Protein AF-A0A1H3S6K3-F1 (afdb_monomer_lite)

Sequence (88 aa):
MKRYIIGLFIIAILITGCSPSGNNSNSLNGDDKYRVVTTTTMIADLAKVIGGEYVEVQGLMGPGIDPHLYKASAGDVSLMQKSDMILY

pLDDT: mean 86.33, std 15.04, range [49.84, 98.44]

InterPro domains:
  IPR006127 Periplasmic solute binding protein, ZnuA-like [PF01297] (36-88)
  IPR006128 Adhesion lipoprotein PsaA-like [PR00690] (33-51)
  IPR006128 Adhesion lipoprotein PsaA-like [PR00690] (64-77)
  IPR006128 Adhesion lipoprotein PsaA-like [PR00690] (77-88)
  IPR006129 Adhesin B [PR00691] (33-54)
  IPR006129 Adhesin B [PR00691] (58-76)
  IPR006129 Adhesin B [PR00691] (77-88)
  IPR050492 Bacterial metal-binding protein 9 [PTHR42953] (1-88)

Foldseek 3Di:
DVVVVVVVVVVVVVPVPDDPPPPPPCQPDPVQAFEEEEADPVVQVVCCVVCPSRHDYHYPDDPPDDSVPDDDDPVNVVSVVPGPYYYD

Structure (mmCIF, N/CA/C/O backbone):
data_AF-A0A1H3S6K3-F1
#
_entry.id   AF-A0A1H3S6K3-F1
#
loop_
_atom_site.group_PDB
_atom_site.id
_atom_site.type_sym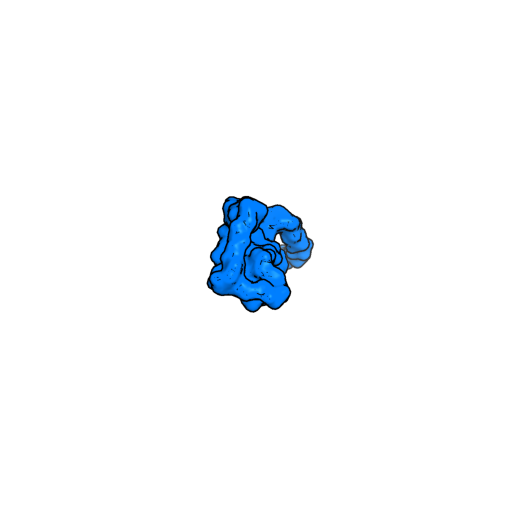bol
_atom_site.label_atom_id
_atom_site.label_alt_id
_atom_site.label_comp_id
_atom_site.labe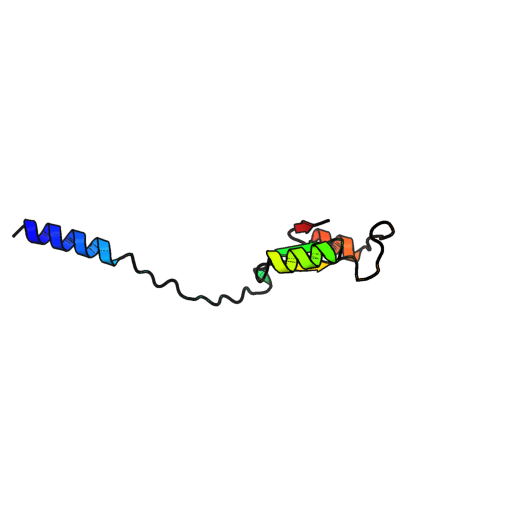l_asym_id
_atom_site.label_entity_id
_atom_site.label_seq_id
_atom_site.pdbx_PDB_ins_code
_atom_site.Cartn_x
_atom_site.Cartn_y
_atom_site.Cartn_z
_atom_site.occupancy
_atom_site.B_iso_or_equiv
_atom_site.auth_seq_id
_atom_site.auth_comp_id
_atom_site.auth_asym_id
_atom_site.auth_atom_id
_atom_site.pdbx_PDB_model_num
ATOM 1 N N . MET A 1 1 ? -41.432 -16.920 53.103 1.00 58.03 1 MET A N 1
ATOM 2 C CA . MET A 1 1 ? -41.444 -15.602 52.422 1.00 58.03 1 MET A CA 1
ATOM 3 C C . MET A 1 1 ? -40.053 -15.153 51.959 1.00 58.03 1 MET A C 1
ATOM 5 O O . MET A 1 1 ? -39.898 -14.908 50.775 1.00 58.03 1 MET A O 1
ATOM 9 N N . LYS A 1 2 ? -39.009 -15.158 52.808 1.00 64.81 2 LYS A N 1
ATOM 10 C CA . LYS A 1 2 ? -37.631 -14.771 52.406 1.00 64.81 2 LYS A CA 1
ATOM 11 C C . LYS A 1 2 ? -36.983 -15.644 51.309 1.00 64.81 2 LYS A C 1
ATOM 13 O O . LYS A 1 2 ? -36.200 -15.139 50.519 1.00 64.81 2 LYS A O 1
ATOM 18 N N . ARG A 1 3 ? -37.342 -16.933 51.215 1.00 68.38 3 ARG A N 1
ATOM 19 C CA . ARG A 1 3 ? -36.816 -17.865 50.192 1.00 68.38 3 ARG A CA 1
ATOM 20 C C . ARG A 1 3 ? -37.289 -17.548 48.766 1.00 68.38 3 ARG A C 1
ATOM 22 O O . ARG A 1 3 ? -36.530 -17.737 47.827 1.00 68.38 3 ARG A O 1
ATOM 29 N N . TYR A 1 4 ? -38.501 -17.009 48.621 1.00 79.25 4 TYR A N 1
ATOM 30 C CA . TYR A 1 4 ? -39.034 -16.583 47.322 1.00 79.25 4 TYR A CA 1
ATOM 31 C C . TYR A 1 4 ? -38.392 -15.276 46.841 1.00 79.25 4 TYR A C 1
ATOM 33 O O . TYR A 1 4 ? -38.163 -15.114 45.649 1.00 79.25 4 TYR A O 1
ATOM 41 N N . ILE A 1 5 ? -38.021 -14.386 47.770 1.00 80.62 5 ILE A N 1
ATOM 42 C CA . ILE A 1 5 ? -37.306 -13.136 47.462 1.00 80.62 5 ILE A CA 1
ATOM 43 C C . ILE A 1 5 ? -35.914 -13.431 46.885 1.00 80.62 5 ILE A C 1
ATOM 45 O O . ILE A 1 5 ? -35.515 -12.809 45.908 1.00 80.62 5 ILE A O 1
ATOM 49 N N . ILE A 1 6 ? -35.202 -14.420 47.438 1.00 82.62 6 ILE A N 1
ATOM 50 C CA . ILE A 1 6 ? -33.881 -14.835 46.936 1.00 82.62 6 ILE A CA 1
ATOM 51 C C . ILE A 1 6 ? -33.999 -15.453 45.533 1.00 82.62 6 ILE A C 1
ATOM 53 O O . ILE A 1 6 ? -33.205 -15.132 44.654 1.00 82.62 6 ILE A O 1
ATOM 57 N N . GLY A 1 7 ? -35.020 -16.286 45.297 1.00 84.12 7 GLY A N 1
ATOM 58 C CA . GLY A 1 7 ? -35.269 -16.877 43.977 1.00 84.12 7 GLY A CA 1
ATOM 59 C C . GLY A 1 7 ? -35.611 -15.841 42.899 1.00 84.12 7 GLY A C 1
ATOM 60 O O . GLY A 1 7 ? -35.098 -15.923 41.786 1.00 84.12 7 GLY A O 1
ATOM 61 N N . LEU A 1 8 ? -36.415 -14.829 43.242 1.00 82.88 8 LEU A N 1
ATOM 62 C CA . LEU A 1 8 ? -36.786 -13.745 42.327 1.00 82.88 8 LEU A CA 1
ATOM 63 C C . LEU A 1 8 ? -35.569 -12.895 41.917 1.00 82.88 8 LEU A C 1
ATOM 65 O O . LEU A 1 8 ? -35.455 -12.489 40.764 1.00 82.88 8 LEU A O 1
ATOM 69 N N . PHE A 1 9 ? -34.638 -12.670 42.847 1.00 83.25 9 PHE A N 1
ATOM 70 C CA . PHE A 1 9 ? -33.428 -11.885 42.595 1.00 83.25 9 PHE A CA 1
ATOM 71 C C . PHE A 1 9 ? -32.444 -12.604 41.657 1.00 83.25 9 PHE A C 1
ATOM 73 O O . PHE A 1 9 ? -31.835 -11.974 40.798 1.00 83.25 9 PHE A O 1
ATOM 80 N N . ILE A 1 10 ? -32.331 -13.933 41.771 1.00 84.19 10 ILE A N 1
ATOM 81 C CA . ILE A 1 10 ? -31.480 -14.756 40.892 1.00 84.19 10 ILE A CA 1
ATOM 82 C C . ILE A 1 10 ? -32.022 -14.767 39.458 1.00 84.19 10 ILE A C 1
ATOM 84 O O . ILE A 1 10 ? -31.256 -14.644 38.506 1.00 84.19 10 ILE A O 1
ATOM 88 N N . ILE A 1 11 ? -33.345 -14.854 39.299 1.00 82.81 11 ILE A N 1
ATOM 89 C CA . ILE A 1 11 ? -33.997 -14.802 37.986 1.00 82.81 11 ILE A CA 1
ATOM 90 C C . ILE A 1 11 ? -33.788 -13.446 37.310 1.00 82.81 11 ILE A C 1
ATOM 92 O O . ILE A 1 11 ? -33.492 -13.425 36.123 1.00 82.81 11 ILE A O 1
ATOM 96 N N . ALA A 1 12 ? -33.853 -12.334 38.047 1.00 81.62 12 ALA A N 1
ATOM 97 C CA . ALA A 1 12 ? -33.641 -10.997 37.487 1.00 81.62 12 ALA A CA 1
ATOM 98 C C . ALA A 1 12 ? -32.225 -10.791 36.905 1.00 81.62 12 ALA A C 1
ATOM 100 O O . ALA A 1 12 ? -32.067 -10.075 35.920 1.00 81.62 12 ALA A O 1
ATOM 101 N N . ILE A 1 13 ? -31.209 -11.452 37.473 1.00 81.31 13 ILE A N 1
ATOM 102 C CA . ILE A 1 13 ? -29.815 -11.392 36.995 1.00 81.31 13 ILE A CA 1
ATOM 103 C C . ILE A 1 13 ? -29.623 -12.203 35.703 1.00 81.31 13 ILE A C 1
ATOM 105 O O . ILE A 1 13 ? -28.781 -11.865 34.878 1.00 81.31 13 ILE A O 1
ATOM 109 N N . LEU A 1 14 ? -30.417 -13.256 35.495 1.00 78.19 14 LEU A N 1
ATOM 110 C CA . LEU A 1 14 ? -30.319 -14.113 34.309 1.00 78.19 14 LEU A CA 1
ATOM 111 C C . LEU A 1 14 ? -30.894 -13.461 33.038 1.00 78.19 14 LEU A C 1
ATOM 113 O O . LEU A 1 14 ? -30.568 -13.895 31.937 1.00 78.19 14 LEU A O 1
ATOM 117 N N . ILE A 1 15 ? -31.722 -12.418 33.166 1.00 75.94 15 ILE A N 1
ATOM 118 C CA . ILE A 1 15 ? -32.428 -11.780 32.035 1.00 75.94 15 ILE A CA 1
ATOM 119 C C . ILE A 1 15 ? -31.696 -10.555 31.463 1.00 75.94 15 ILE A C 1
ATOM 121 O O . ILE A 1 15 ? -32.023 -10.112 30.366 1.00 75.94 15 ILE A O 1
ATOM 125 N N . THR A 1 16 ? -30.686 -10.014 32.152 1.00 72.31 16 THR A N 1
ATOM 126 C CA . THR A 1 16 ? -29.927 -8.828 31.701 1.00 72.31 16 THR A CA 1
ATOM 127 C C . THR A 1 16 ? -28.805 -9.137 30.701 1.00 72.31 16 THR A C 1
ATOM 129 O O . THR A 1 16 ? -28.110 -8.225 30.266 1.00 72.31 16 THR A O 1
ATOM 132 N N . GLY A 1 17 ? -28.638 -10.399 30.288 1.00 65.38 17 GLY A N 1
ATOM 133 C CA . GLY A 1 17 ? -27.622 -10.815 29.310 1.00 65.38 17 GLY A CA 1
ATOM 134 C C . GLY A 1 17 ? -28.022 -10.667 27.838 1.00 65.38 17 GLY A C 1
ATOM 135 O O . GLY A 1 17 ? -27.190 -10.886 26.962 1.00 65.38 17 GLY A O 1
ATOM 136 N N . CYS A 1 18 ? -29.274 -10.310 27.536 1.00 66.88 18 CYS A N 1
ATOM 137 C CA . CYS A 1 18 ? -29.741 -10.174 26.157 1.00 66.88 18 CYS A CA 1
ATOM 138 C C . CYS A 1 18 ? -29.602 -8.721 25.678 1.00 66.88 18 CYS A C 1
ATOM 140 O O . CYS A 1 18 ? -30.591 -8.003 25.540 1.00 66.88 18 CYS A O 1
ATOM 142 N N . SER A 1 19 ? -28.368 -8.282 25.420 1.00 64.94 19 SER A N 1
ATOM 143 C CA . SER A 1 19 ? -28.154 -7.119 24.554 1.00 64.94 19 SER A CA 1
ATOM 144 C C . SER A 1 19 ? -28.434 -7.548 23.115 1.00 64.94 19 SER A C 1
ATOM 146 O O . SER A 1 19 ? -27.794 -8.492 22.645 1.00 64.94 19 SER A O 1
ATOM 148 N N . PRO A 1 20 ? -29.357 -6.898 22.385 1.00 58.44 20 PRO A N 1
ATOM 149 C CA . PRO 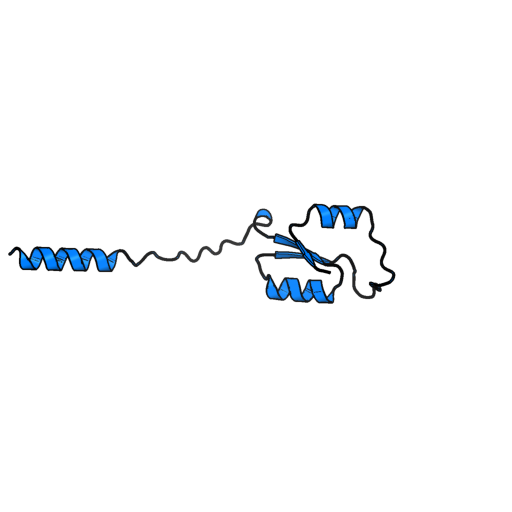A 1 20 ? -29.413 -7.081 20.950 1.00 58.44 20 PRO A CA 1
ATOM 150 C C . PRO A 1 20 ? -28.101 -6.516 20.408 1.00 58.44 20 PRO A C 1
ATOM 152 O O . PRO A 1 20 ? -27.879 -5.305 20.445 1.00 58.44 20 PRO A O 1
ATOM 155 N N . SER A 1 21 ? -27.208 -7.394 19.949 1.00 57.81 21 SER A N 1
ATOM 156 C CA . SER A 1 21 ? -26.148 -6.995 19.032 1.00 57.81 21 SER A CA 1
ATOM 157 C C . SER A 1 21 ? -26.861 -6.434 17.815 1.00 57.81 21 SER A C 1
ATOM 159 O O . SER A 1 21 ? -27.343 -7.182 16.967 1.00 57.81 21 SER A O 1
ATOM 161 N N . GLY A 1 22 ? -27.039 -5.113 17.798 1.00 51.47 22 GLY A N 1
ATOM 162 C CA . GLY A 1 22 ? -27.510 -4.414 16.624 1.00 51.47 22 GLY A CA 1
ATOM 163 C C . GLY A 1 22 ? -26.627 -4.868 15.477 1.00 51.47 22 GLY A C 1
ATOM 164 O O . GLY A 1 22 ? -25.403 -4.755 15.561 1.00 51.47 22 GLY A O 1
ATOM 165 N N . ASN A 1 23 ? -27.251 -5.416 14.436 1.00 52.78 23 ASN A N 1
ATOM 166 C CA . ASN A 1 23 ? -26.660 -5.478 13.111 1.00 52.78 23 ASN A CA 1
ATOM 167 C C . ASN A 1 23 ? -26.413 -4.029 12.679 1.00 52.78 23 ASN A C 1
ATOM 169 O O . ASN A 1 23 ? -27.171 -3.451 11.905 1.00 52.78 23 ASN A O 1
ATOM 173 N N . ASN A 1 24 ? -25.366 -3.423 13.229 1.00 49.84 24 ASN A N 1
ATOM 174 C CA . ASN A 1 24 ? -24.740 -2.262 12.659 1.00 49.84 24 ASN A CA 1
ATOM 175 C C . ASN A 1 24 ? -24.102 -2.784 11.383 1.00 49.84 24 ASN A C 1
ATOM 177 O O . ASN A 1 24 ? -22.964 -3.248 11.384 1.00 49.84 24 ASN A O 1
ATOM 181 N N . SER A 1 25 ? -24.838 -2.692 10.281 1.00 52.97 25 SER A N 1
ATOM 182 C CA . SER A 1 25 ? -24.230 -2.465 8.981 1.00 52.97 25 SER A CA 1
ATOM 183 C C . SER A 1 25 ? -23.527 -1.103 9.043 1.00 52.97 25 SER A C 1
ATOM 185 O O . SER A 1 25 ? -23.966 -0.126 8.437 1.00 52.97 25 SER A O 1
ATOM 187 N N . ASN A 1 26 ? -22.474 -1.021 9.859 1.00 53.84 26 ASN A N 1
ATOM 188 C CA . ASN A 1 26 ? -21.463 0.006 9.780 1.00 53.84 26 ASN A CA 1
ATOM 189 C C . ASN A 1 26 ? -20.758 -0.289 8.466 1.00 53.84 26 ASN A C 1
ATOM 191 O O . ASN A 1 26 ? -19.787 -1.034 8.428 1.00 53.84 26 ASN A O 1
ATOM 195 N N . SER A 1 27 ? -21.300 0.249 7.376 1.00 54.78 27 SER A N 1
ATOM 196 C CA . SER A 1 27 ? -20.489 0.506 6.200 1.00 54.78 27 SER A CA 1
ATOM 197 C C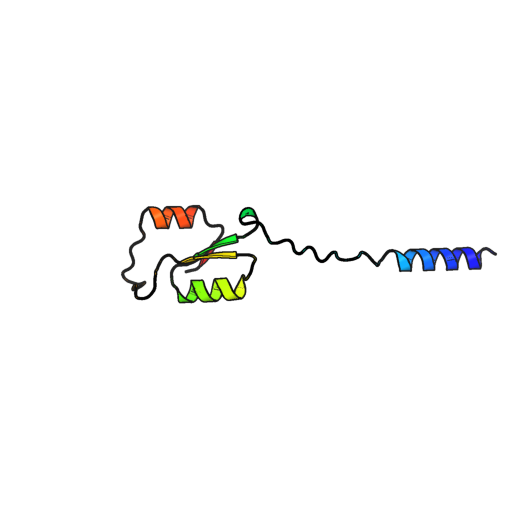 . SER A 1 27 ? -19.343 1.369 6.707 1.00 54.78 27 SER A C 1
ATOM 199 O O . SER A 1 27 ? -19.557 2.550 6.976 1.00 54.78 27 SER A O 1
ATOM 201 N N . LEU A 1 28 ? -18.184 0.752 6.944 1.00 58.25 28 LEU A N 1
ATOM 202 C CA . LEU A 1 28 ? -16.972 1.437 7.370 1.00 58.25 28 LEU A CA 1
ATOM 203 C C . LEU A 1 28 ? -16.791 2.616 6.416 1.00 58.25 28 LEU A C 1
ATOM 205 O O . LEU A 1 28 ? -16.681 2.421 5.198 1.00 58.25 28 LEU A O 1
ATOM 209 N N . ASN A 1 29 ? -16.868 3.838 6.946 1.00 61.47 29 ASN A N 1
ATOM 210 C CA . ASN A 1 29 ? -16.579 5.011 6.136 1.00 61.47 29 ASN A CA 1
ATOM 211 C C . ASN A 1 29 ? -15.128 4.886 5.651 1.00 61.47 29 ASN A C 1
ATOM 213 O O . ASN A 1 29 ? -14.326 4.190 6.271 1.00 61.47 29 ASN A O 1
ATOM 217 N N . GLY A 1 30 ? -14.769 5.531 4.537 1.00 61.91 30 GLY A N 1
ATOM 218 C CA . GLY A 1 30 ? -13.402 5.443 3.995 1.00 61.91 30 GLY A CA 1
ATOM 219 C C . GLY A 1 30 ? -12.304 5.782 5.017 1.00 61.91 30 GLY A C 1
ATOM 220 O O . GLY A 1 30 ? -11.197 5.268 4.907 1.00 61.91 30 GLY A O 1
ATOM 221 N N . ASP A 1 31 ? -12.633 6.569 6.045 1.00 68.88 31 ASP A N 1
ATOM 222 C CA . ASP A 1 31 ? -11.730 6.923 7.145 1.00 68.88 31 ASP A CA 1
ATOM 223 C C . ASP A 1 31 ? -11.485 5.797 8.170 1.00 68.88 31 ASP A C 1
ATOM 225 O O . ASP A 1 31 ? -10.496 5.860 8.893 1.00 68.88 31 ASP A O 1
ATOM 229 N N . ASP A 1 32 ? -12.324 4.756 8.219 1.00 83.12 32 ASP A N 1
ATOM 230 C CA . ASP A 1 32 ? -12.192 3.635 9.165 1.00 83.12 32 ASP A CA 1
ATOM 231 C C . ASP A 1 32 ? -11.396 2.443 8.591 1.00 83.12 32 ASP A C 1
ATOM 233 O O . ASP A 1 32 ? -11.215 1.430 9.271 1.00 83.12 32 ASP A O 1
ATOM 237 N N . LYS A 1 33 ? -10.942 2.521 7.331 1.00 93.62 33 LYS A N 1
ATOM 238 C CA . LYS A 1 33 ? -10.195 1.441 6.668 1.00 93.62 33 LYS A CA 1
ATOM 239 C C . LYS A 1 33 ? -8.692 1.637 6.796 1.00 93.62 33 LYS A C 1
ATOM 241 O O . LYS A 1 33 ? -8.186 2.742 6.622 1.00 93.62 33 LYS A O 1
ATOM 246 N N . TYR A 1 34 ? -7.966 0.538 6.982 1.00 95.75 34 TYR A N 1
ATOM 247 C CA . TYR A 1 34 ? -6.508 0.555 6.923 1.00 95.75 34 TYR A CA 1
ATOM 248 C C . TYR A 1 34 ? -6.031 0.742 5.484 1.00 95.75 34 TYR A C 1
ATOM 250 O O . TYR A 1 34 ? -6.361 -0.054 4.601 1.00 95.75 34 TYR A O 1
ATOM 258 N N . ARG A 1 35 ? -5.209 1.762 5.250 1.00 97.25 35 ARG A N 1
ATOM 259 C CA . ARG A 1 35 ? -4.582 2.027 3.955 1.00 97.25 35 ARG A CA 1
ATOM 260 C C . ARG A 1 35 ? -3.362 1.135 3.814 1.00 97.25 35 ARG A C 1
ATOM 262 O O . ARG A 1 35 ? -2.345 1.347 4.475 1.00 97.25 35 ARG A O 1
ATOM 269 N N . VAL A 1 36 ? -3.456 0.142 2.942 1.00 98.12 36 VAL A N 1
ATOM 270 C CA . VAL A 1 36 ? -2.401 -0.843 2.709 1.00 98.12 36 VAL A CA 1
ATOM 271 C C . VAL A 1 36 ? -1.771 -0.589 1.349 1.00 98.12 36 VAL A C 1
ATOM 273 O O . VAL A 1 36 ? -2.434 -0.685 0.317 1.00 98.12 36 VAL A O 1
ATOM 276 N N . VAL A 1 37 ? -0.474 -0.299 1.327 1.00 98.44 37 VAL A N 1
ATOM 277 C CA . VAL A 1 37 ? 0.299 -0.221 0.084 1.00 98.44 37 VAL A CA 1
ATOM 278 C C . VAL A 1 37 ? 0.992 -1.554 -0.162 1.00 98.44 37 VAL A C 1
ATOM 280 O O . VAL A 1 37 ? 1.565 -2.149 0.745 1.00 98.44 37 VAL A O 1
ATOM 283 N N . THR A 1 38 ? 0.945 -2.040 -1.398 1.00 98.31 38 THR A N 1
ATOM 284 C CA . THR A 1 38 ? 1.558 -3.315 -1.790 1.00 98.31 38 THR A CA 1
ATOM 285 C C . THR A 1 38 ? 2.501 -3.128 -2.970 1.00 98.31 38 THR A C 1
ATOM 287 O O . THR A 1 38 ? 2.242 -2.303 -3.847 1.00 98.31 38 THR A O 1
ATOM 290 N N . THR A 1 39 ? 3.607 -3.872 -3.011 1.00 96.50 39 THR A N 1
ATOM 291 C CA . THR A 1 39 ? 4.565 -3.796 -4.128 1.00 96.50 39 THR A CA 1
ATOM 292 C C . THR A 1 39 ? 3.975 -4.393 -5.401 1.00 96.50 39 THR A C 1
ATOM 294 O O . THR A 1 39 ? 3.873 -3.700 -6.409 1.00 96.50 39 THR A O 1
ATOM 297 N N . THR A 1 40 ? 3.549 -5.657 -5.344 1.00 97.06 40 THR A N 1
ATOM 298 C CA . THR A 1 40 ? 3.133 -6.463 -6.497 1.00 97.06 40 THR A CA 1
ATOM 299 C C . THR A 1 40 ? 1.640 -6.772 -6.492 1.00 97.06 40 THR A C 1
ATOM 301 O O . THR A 1 40 ? 0.981 -6.808 -5.451 1.00 97.06 40 THR A O 1
ATOM 304 N N . THR A 1 41 ? 1.100 -7.071 -7.674 1.00 96.44 41 THR A N 1
ATOM 305 C CA . THR A 1 41 ? -0.320 -7.409 -7.849 1.00 96.44 41 THR A CA 1
ATOM 306 C C . THR A 1 41 ? -0.738 -8.675 -7.102 1.00 96.44 41 THR A C 1
ATOM 308 O O . THR A 1 41 ? -1.869 -8.748 -6.636 1.00 96.44 41 THR A O 1
ATOM 311 N N . MET A 1 42 ? 0.161 -9.655 -6.958 1.00 95.88 42 MET A N 1
ATOM 312 C CA . MET A 1 42 ? -0.099 -10.901 -6.226 1.00 95.88 42 MET A CA 1
ATOM 313 C C . MET A 1 42 ? -0.393 -10.630 -4.748 1.00 95.88 42 MET A C 1
ATOM 315 O O . MET A 1 42 ? -1.346 -11.167 -4.190 1.00 95.88 42 MET A O 1
ATOM 319 N N . ILE A 1 43 ? 0.394 -9.749 -4.129 1.00 97.50 43 ILE A N 1
ATOM 320 C CA . ILE A 1 43 ? 0.194 -9.353 -2.733 1.00 97.50 43 ILE A CA 1
ATOM 321 C C . ILE A 1 43 ? -1.029 -8.444 -2.611 1.00 97.50 43 ILE A C 1
ATOM 323 O O . ILE A 1 43 ? -1.801 -8.597 -1.669 1.00 97.50 43 ILE A O 1
ATOM 327 N N . ALA A 1 44 ? -1.244 -7.541 -3.574 1.00 97.69 44 ALA A N 1
ATOM 328 C CA . ALA A 1 44 ? -2.427 -6.684 -3.608 1.00 97.69 44 ALA A CA 1
ATOM 329 C C . ALA A 1 44 ? -3.730 -7.497 -3.610 1.00 97.69 44 ALA A C 1
ATOM 331 O O . ALA A 1 44 ? -4.668 -7.166 -2.886 1.00 97.69 44 ALA A O 1
ATOM 332 N N . ASP A 1 45 ? -3.786 -8.556 -4.419 1.00 97.44 45 ASP A N 1
ATOM 333 C CA . ASP A 1 45 ? -4.946 -9.441 -4.517 1.00 97.44 45 ASP A CA 1
ATOM 334 C C . ASP A 1 45 ? -5.179 -10.200 -3.206 1.00 97.44 45 ASP A C 1
ATOM 336 O O . ASP A 1 45 ? -6.263 -10.130 -2.623 1.00 97.44 45 ASP A O 1
ATOM 340 N N . LEU A 1 46 ? -4.121 -10.812 -2.663 1.00 98.00 46 LEU A N 1
ATOM 341 C CA . LEU A 1 46 ? -4.183 -11.516 -1.384 1.00 98.00 46 LEU A CA 1
ATOM 342 C C . LEU A 1 46 ? -4.638 -10.595 -0.241 1.00 98.00 46 LEU A C 1
ATOM 344 O O . LEU A 1 46 ? -5.500 -10.968 0.553 1.00 98.00 46 LEU A O 1
ATOM 348 N N . ALA A 1 47 ? -4.093 -9.381 -0.171 1.00 97.88 47 ALA A N 1
ATOM 349 C CA . ALA A 1 47 ? -4.428 -8.407 0.861 1.00 97.88 47 ALA A CA 1
ATOM 350 C C . ALA A 1 47 ? -5.892 -7.953 0.776 1.00 97.88 47 ALA A C 1
ATOM 352 O O . ALA A 1 47 ? -6.537 -7.803 1.812 1.00 97.88 47 ALA A O 1
ATOM 353 N N . LYS A 1 48 ? -6.445 -7.791 -0.434 1.00 97.44 48 LYS A N 1
ATOM 354 C CA . LYS A 1 48 ? -7.873 -7.485 -0.624 1.00 97.44 48 LYS A CA 1
ATOM 355 C C . LYS A 1 48 ? -8.765 -8.628 -0.155 1.00 97.44 48 LYS A C 1
ATOM 357 O O . LYS A 1 48 ? -9.759 -8.375 0.517 1.00 97.44 48 LYS A O 1
ATOM 362 N N . VAL A 1 49 ? -8.411 -9.871 -0.486 1.00 97.94 49 VAL A N 1
ATOM 363 C CA . VAL A 1 49 ? -9.188 -11.054 -0.083 1.00 97.94 49 VAL A CA 1
ATOM 364 C C . VAL A 1 49 ? -9.165 -11.240 1.434 1.00 97.94 49 VAL A C 1
ATOM 366 O O . VAL A 1 49 ? -10.211 -11.475 2.032 1.00 97.94 49 VAL A O 1
ATOM 369 N N . ILE A 1 50 ? -7.995 -11.113 2.066 1.00 97.62 50 ILE A N 1
ATOM 370 C CA . ILE A 1 50 ? -7.847 -11.300 3.517 1.00 97.62 50 ILE A CA 1
ATOM 371 C C . ILE A 1 50 ? -8.452 -10.129 4.298 1.00 97.62 50 ILE A C 1
ATOM 373 O O . ILE A 1 50 ? -9.148 -10.346 5.286 1.00 97.62 50 ILE A O 1
ATOM 377 N N . GLY A 1 51 ? -8.163 -8.893 3.890 1.00 95.12 51 GLY A N 1
ATOM 378 C CA . GLY A 1 51 ? -8.585 -7.700 4.620 1.00 95.12 51 GLY A CA 1
ATOM 379 C C . GLY A 1 51 ? -10.041 -7.301 4.373 1.00 95.12 51 GLY A C 1
ATOM 380 O O . GLY A 1 51 ? -10.626 -6.605 5.202 1.00 95.12 51 GLY A O 1
ATOM 381 N N . GLY A 1 52 ? -10.642 -7.743 3.265 1.00 95.12 52 GLY A N 1
ATOM 382 C CA . GLY A 1 52 ? -12.054 -7.530 2.960 1.00 95.12 52 GLY A CA 1
ATOM 383 C C . GLY A 1 52 ? -12.466 -6.058 3.035 1.00 95.12 52 GLY A C 1
ATOM 384 O O . GLY A 1 52 ? -11.846 -5.182 2.436 1.00 95.12 52 GLY A O 1
ATOM 385 N N . GLU A 1 53 ? -13.531 -5.778 3.782 1.00 94.12 53 GLU A N 1
ATOM 386 C CA . GLU A 1 53 ? -14.065 -4.423 3.950 1.00 94.12 53 GLU A CA 1
ATOM 387 C C . GLU A 1 53 ? -13.219 -3.510 4.852 1.00 94.12 53 GLU A C 1
ATOM 389 O O . GLU A 1 53 ? -13.394 -2.293 4.794 1.00 94.12 53 GLU A O 1
ATOM 394 N N . TYR A 1 54 ? -12.286 -4.069 5.632 1.00 95.19 54 TYR A N 1
ATOM 395 C CA . TYR A 1 54 ? -11.471 -3.342 6.614 1.00 95.19 54 TYR A CA 1
ATOM 396 C C . TYR A 1 54 ? -10.230 -2.670 6.022 1.00 95.19 54 TYR A C 1
ATOM 398 O O . TYR A 1 54 ? -9.558 -1.905 6.715 1.00 95.19 54 TYR A O 1
ATOM 406 N N . VAL A 1 55 ? -9.893 -2.964 4.765 1.00 96.88 55 VAL A N 1
ATOM 407 C CA . VAL A 1 55 ? -8.681 -2.455 4.119 1.00 96.88 55 VAL A CA 1
ATOM 408 C C . VAL A 1 55 ? -8.999 -1.719 2.825 1.00 96.88 55 VAL A C 1
ATOM 410 O O . VAL A 1 55 ? -9.898 -2.081 2.065 1.00 96.88 55 VAL A O 1
ATOM 413 N N . GLU A 1 56 ? -8.204 -0.698 2.547 1.00 97.06 56 GLU A N 1
ATOM 414 C CA . GLU A 1 56 ? -8.087 -0.074 1.239 1.00 97.06 56 GLU A CA 1
ATOM 415 C C . GLU A 1 56 ? -6.697 -0.395 0.685 1.00 97.06 56 GLU A C 1
ATOM 417 O O . GLU A 1 56 ? -5.686 0.068 1.211 1.00 97.06 56 GLU A O 1
ATOM 422 N N . VAL A 1 57 ? -6.634 -1.230 -0.357 1.00 97.44 57 VAL A N 1
ATOM 423 C CA . VAL A 1 57 ? -5.362 -1.740 -0.888 1.00 97.44 57 VAL A CA 1
ATOM 424 C C . VAL A 1 57 ? -4.964 -1.032 -2.180 1.00 97.44 57 VAL A C 1
ATOM 426 O O . VAL A 1 57 ? -5.648 -1.159 -3.200 1.00 97.44 57 VAL A O 1
ATOM 429 N N . GLN A 1 58 ? -3.800 -0.383 -2.158 1.00 97.31 58 GLN A N 1
ATOM 430 C CA . GLN A 1 58 ? -3.163 0.263 -3.303 1.00 97.31 58 GLN A CA 1
ATOM 431 C C . GLN A 1 58 ? -1.908 -0.517 -3.726 1.00 97.31 58 GLN A C 1
ATOM 433 O O . GLN A 1 58 ? -0.945 -0.631 -2.972 1.00 97.31 58 GLN A O 1
ATOM 438 N N . GLY A 1 59 ? -1.894 -1.049 -4.948 1.00 97.00 59 GLY A N 1
ATOM 439 C CA . GLY A 1 59 ? -0.691 -1.644 -5.546 1.00 97.00 59 GLY A CA 1
ATOM 440 C C . GLY A 1 59 ? 0.175 -0.587 -6.230 1.00 97.00 59 GLY A C 1
ATOM 441 O O . GLY A 1 59 ? -0.369 0.289 -6.905 1.00 97.00 59 GLY A O 1
ATOM 442 N N . LEU A 1 60 ? 1.498 -0.675 -6.063 1.00 96.81 60 LEU A N 1
ATOM 443 C CA . LEU A 1 60 ? 2.464 0.181 -6.762 1.00 96.81 60 LEU A CA 1
ATOM 444 C C . LEU A 1 60 ? 2.695 -0.306 -8.196 1.00 96.81 60 LEU A C 1
ATOM 446 O O . LEU A 1 60 ? 2.624 0.469 -9.146 1.00 96.81 60 LEU A O 1
ATOM 450 N N . MET A 1 61 ? 2.932 -1.607 -8.368 1.00 95.88 61 MET A N 1
ATOM 451 C CA . MET A 1 61 ? 3.207 -2.199 -9.674 1.00 95.88 61 MET A CA 1
ATOM 452 C C . MET A 1 61 ? 1.915 -2.710 -10.309 1.00 95.88 61 MET A C 1
ATOM 454 O O . MET A 1 61 ? 1.233 -3.578 -9.760 1.00 95.88 61 MET A O 1
ATOM 458 N N . GLY A 1 62 ? 1.584 -2.179 -11.486 1.00 92.12 62 GLY A N 1
ATOM 459 C CA . GLY A 1 62 ? 0.481 -2.680 -12.304 1.00 92.12 62 GLY A CA 1
ATOM 460 C C . GLY A 1 62 ? 0.796 -4.023 -12.985 1.00 92.12 62 GLY A C 1
ATOM 461 O O . GLY A 1 62 ? 1.935 -4.496 -12.950 1.00 92.12 62 GLY A O 1
ATOM 462 N N . PRO A 1 63 ? -0.196 -4.647 -13.645 1.00 92.69 63 PRO A N 1
ATOM 463 C CA . PRO A 1 63 ? 0.011 -5.882 -14.396 1.00 92.69 63 PRO A CA 1
ATOM 464 C C . PRO A 1 63 ? 1.115 -5.741 -15.453 1.00 92.69 63 PRO A C 1
ATOM 466 O O . PRO A 1 63 ? 1.138 -4.771 -16.207 1.00 92.69 63 PRO A O 1
ATOM 469 N N . GLY A 1 64 ? 2.013 -6.727 -15.521 1.00 92.12 64 GLY A N 1
ATOM 470 C CA . GLY A 1 64 ? 3.103 -6.763 -16.505 1.00 92.12 64 GLY A CA 1
ATOM 471 C C . GLY A 1 64 ? 4.325 -5.901 -16.165 1.00 92.12 64 GLY A C 1
ATOM 472 O O . GLY A 1 64 ? 5.274 -5.882 -16.943 1.00 92.12 64 GLY A O 1
ATOM 473 N N . ILE A 1 65 ? 4.332 -5.216 -15.019 1.00 94.50 65 ILE A N 1
ATOM 474 C CA . ILE A 1 65 ? 5.512 -4.519 -14.500 1.00 94.50 65 ILE A CA 1
ATOM 475 C C . ILE A 1 65 ? 6.445 -5.532 -13.821 1.00 94.50 65 ILE A C 1
ATOM 477 O O . ILE A 1 65 ? 6.011 -6.290 -12.954 1.00 94.50 65 ILE A O 1
ATOM 481 N N . ASP A 1 66 ? 7.724 -5.532 -14.202 1.00 94.69 66 ASP A N 1
ATOM 482 C CA . ASP A 1 66 ? 8.754 -6.364 -13.570 1.00 94.69 66 ASP A CA 1
ATOM 483 C C . ASP A 1 66 ? 9.184 -5.753 -12.217 1.00 94.69 66 ASP A C 1
ATOM 485 O O . ASP A 1 66 ? 9.722 -4.637 -12.196 1.00 94.69 66 ASP A O 1
ATOM 489 N N . PRO A 1 67 ? 8.993 -6.458 -11.085 1.00 93.50 67 PRO A N 1
ATOM 490 C CA . PRO A 1 67 ? 9.343 -5.953 -9.759 1.00 93.50 67 PRO A CA 1
ATOM 491 C C . PRO A 1 67 ? 10.844 -5.759 -9.539 1.00 93.50 67 PRO A C 1
ATOM 493 O O . PRO A 1 67 ? 11.235 -4.980 -8.674 1.00 93.50 67 PRO A O 1
ATOM 496 N N . HIS A 1 68 ? 11.698 -6.446 -10.295 1.00 95.00 68 HIS A N 1
ATOM 497 C CA . HIS A 1 68 ? 13.151 -6.348 -10.154 1.00 95.00 68 HIS A CA 1
ATOM 498 C C . HIS A 1 68 ? 13.720 -5.113 -10.854 1.00 95.00 68 HIS A C 1
ATOM 500 O O . HIS A 1 68 ? 14.799 -4.641 -10.497 1.00 95.00 68 HIS A O 1
ATOM 506 N N . LEU A 1 69 ? 12.985 -4.580 -11.831 1.00 94.94 69 LEU A N 1
ATOM 507 C CA . LEU A 1 69 ? 13.354 -3.383 -12.589 1.00 94.94 69 LEU A CA 1
ATOM 508 C C . LEU A 1 69 ? 12.535 -2.153 -12.187 1.00 94.94 69 LEU A C 1
ATOM 510 O O . LEU A 1 69 ? 12.792 -1.050 -12.677 1.00 94.94 69 LEU A O 1
ATOM 514 N N . TYR A 1 70 ? 11.550 -2.327 -11.306 1.00 95.50 70 TYR A N 1
ATOM 515 C CA . TYR A 1 70 ? 10.701 -1.243 -10.848 1.00 95.50 70 TYR A CA 1
ATOM 516 C C . TYR A 1 70 ? 11.502 -0.165 -10.117 1.00 95.50 70 TYR A C 1
ATOM 518 O O . TYR A 1 70 ? 12.314 -0.445 -9.234 1.00 95.50 70 TYR A O 1
ATOM 526 N N . LYS A 1 71 ? 11.215 1.097 -10.441 1.00 95.38 71 LYS A N 1
ATOM 527 C CA . LYS A 1 71 ? 11.782 2.253 -9.753 1.00 95.38 71 LYS A CA 1
ATOM 528 C C . LYS A 1 71 ? 10.660 3.110 -9.193 1.00 95.38 71 LYS A C 1
ATOM 530 O O . LYS A 1 71 ? 9.899 3.699 -9.955 1.00 95.38 71 LYS A O 1
ATOM 535 N N . ALA A 1 72 ? 10.611 3.203 -7.866 1.00 95.06 72 ALA A N 1
ATOM 536 C CA . ALA A 1 72 ? 9.602 3.990 -7.178 1.00 95.06 72 ALA A CA 1
ATOM 537 C C . ALA A 1 72 ? 9.677 5.473 -7.574 1.00 95.06 72 ALA A C 1
ATOM 539 O O . ALA A 1 72 ? 10.743 6.098 -7.551 1.00 95.06 72 ALA A O 1
ATOM 540 N N . SER A 1 73 ? 8.525 6.029 -7.930 1.00 96.31 73 SER A N 1
ATOM 541 C CA . SER A 1 73 ? 8.328 7.451 -8.168 1.00 96.31 73 SER A CA 1
ATOM 542 C C . SER A 1 73 ? 8.239 8.223 -6.845 1.00 96.31 73 SER A C 1
ATOM 544 O O . SER A 1 73 ? 8.007 7.654 -5.777 1.00 96.31 73 SER A O 1
ATOM 546 N N . ALA A 1 74 ? 8.357 9.553 -6.897 1.00 97.94 74 ALA A N 1
ATOM 547 C CA . ALA A 1 74 ? 8.073 10.393 -5.729 1.00 97.94 74 ALA A CA 1
ATOM 548 C C . ALA A 1 74 ? 6.617 10.240 -5.236 1.00 97.94 74 ALA A C 1
ATOM 550 O O . ALA A 1 74 ? 6.357 10.348 -4.037 1.00 97.94 74 ALA A O 1
ATOM 551 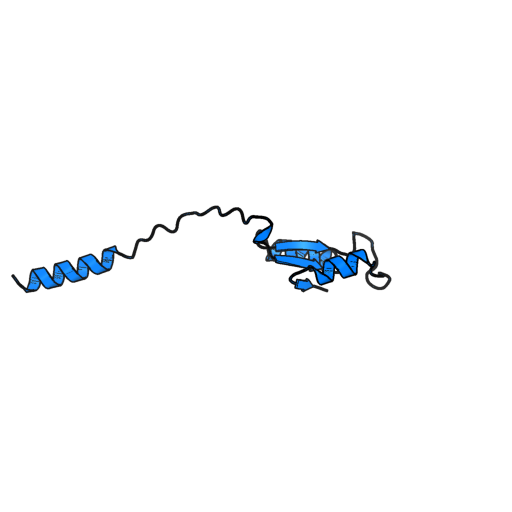N N . GLY A 1 75 ? 5.677 9.952 -6.145 1.00 97.31 75 GLY A N 1
ATOM 552 C CA . GLY A 1 75 ? 4.290 9.653 -5.794 1.00 97.31 75 GLY A CA 1
ATOM 553 C C . GLY A 1 75 ? 4.168 8.357 -4.994 1.00 97.31 75 GLY A C 1
ATOM 554 O O . GLY A 1 75 ? 3.465 8.332 -3.989 1.00 97.31 75 GLY A O 1
ATOM 555 N N . ASP A 1 76 ? 4.924 7.327 -5.368 1.00 97.00 76 ASP A N 1
ATOM 556 C CA . ASP A 1 76 ? 4.909 6.024 -4.693 1.00 97.00 76 ASP A CA 1
ATOM 557 C C . ASP A 1 76 ? 5.448 6.142 -3.272 1.00 97.00 76 ASP A C 1
ATOM 559 O O . ASP A 1 76 ? 4.857 5.622 -2.329 1.00 97.00 76 ASP A O 1
ATOM 563 N N . VAL A 1 77 ? 6.534 6.900 -3.101 1.00 97.00 77 VAL A N 1
ATOM 564 C CA . VAL A 1 77 ? 7.085 7.198 -1.775 1.00 97.00 77 VAL A CA 1
ATOM 565 C C . VAL A 1 77 ? 6.058 7.951 -0.929 1.00 97.00 77 VAL A C 1
ATOM 567 O O . VAL A 1 77 ? 5.883 7.633 0.245 1.00 97.00 77 VAL A O 1
ATOM 570 N N . SER A 1 78 ? 5.327 8.904 -1.518 1.00 97.69 78 SER A N 1
ATOM 571 C CA . SER A 1 78 ? 4.258 9.610 -0.805 1.00 97.69 78 SER A CA 1
ATOM 572 C C . SER A 1 78 ? 3.105 8.683 -0.408 1.00 97.69 78 SER A C 1
ATOM 574 O O . SER A 1 78 ? 2.568 8.833 0.688 1.00 97.69 78 SER A O 1
ATOM 576 N N . LEU A 1 79 ? 2.737 7.719 -1.260 1.00 96.94 79 LEU A N 1
ATOM 577 C CA . LEU A 1 79 ? 1.729 6.704 -0.942 1.00 96.94 79 LEU A CA 1
ATOM 578 C C . LEU A 1 79 ? 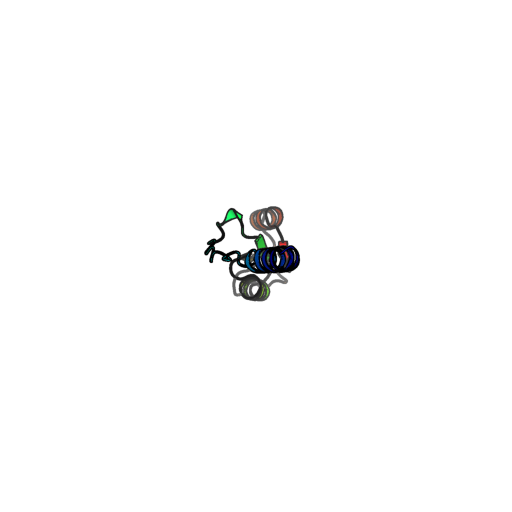2.181 5.829 0.229 1.00 96.94 79 LEU A C 1
ATOM 580 O O . LEU A 1 79 ? 1.441 5.683 1.196 1.00 96.94 79 LEU A O 1
ATOM 584 N N . MET A 1 80 ? 3.414 5.321 0.185 1.00 97.06 80 MET A N 1
ATOM 585 C CA . MET A 1 80 ? 3.999 4.517 1.263 1.00 97.06 80 MET A CA 1
ATOM 586 C C . MET A 1 80 ? 4.035 5.284 2.592 1.00 97.06 80 MET A C 1
ATOM 588 O O . MET A 1 80 ? 3.654 4.746 3.626 1.00 97.06 80 MET A O 1
ATOM 592 N N . GLN A 1 81 ? 4.425 6.561 2.570 1.00 97.38 81 GLN A N 1
ATOM 593 C CA . GLN A 1 81 ? 4.477 7.409 3.768 1.00 97.38 81 GLN A CA 1
ATOM 594 C C . GLN A 1 81 ? 3.106 7.692 4.396 1.00 97.38 81 GLN A C 1
ATOM 596 O O . GLN A 1 81 ? 3.038 7.974 5.588 1.00 97.38 81 GLN A O 1
ATOM 601 N N . LYS A 1 82 ? 2.030 7.670 3.602 1.00 96.56 82 LYS A N 1
ATOM 602 C CA . LYS A 1 82 ? 0.653 7.929 4.057 1.00 96.56 82 LYS A CA 1
ATOM 603 C C . LYS A 1 82 ? -0.131 6.654 4.375 1.00 96.56 82 LYS A C 1
ATOM 605 O O . LYS A 1 82 ? -1.292 6.758 4.768 1.00 96.56 82 LYS A O 1
ATOM 610 N N . SER A 1 83 ? 0.460 5.488 4.123 1.00 97.31 83 SER A N 1
ATOM 611 C CA . SER A 1 83 ? -0.155 4.190 4.384 1.00 97.31 83 SER A CA 1
ATOM 612 C C . SER A 1 83 ? 0.009 3.781 5.842 1.00 97.31 83 SER A C 1
ATOM 614 O O . SER A 1 83 ? 1.003 4.126 6.481 1.00 97.31 83 SER A O 1
ATOM 616 N N . ASP A 1 84 ? -0.948 3.010 6.344 1.00 97.56 84 ASP A N 1
ATOM 617 C CA . ASP A 1 84 ? -0.875 2.411 7.676 1.00 97.56 84 ASP A CA 1
ATOM 618 C C . ASP A 1 84 ? -0.005 1.145 7.667 1.00 97.56 84 ASP A C 1
ATOM 620 O O . ASP A 1 84 ? 0.550 0.750 8.692 1.00 97.56 84 ASP A O 1
ATOM 624 N N . MET A 1 85 ? 0.120 0.495 6.504 1.00 97.00 85 MET A N 1
ATOM 625 C CA . MET A 1 85 ? 0.882 -0.738 6.332 1.00 97.00 85 MET A CA 1
ATOM 626 C C . MET A 1 85 ? 1.423 -0.882 4.907 1.00 97.00 85 MET A C 1
ATOM 628 O O . MET A 1 85 ? 0.734 -0.579 3.933 1.00 97.00 85 MET A O 1
ATOM 632 N N . ILE A 1 86 ? 2.638 -1.425 4.790 1.00 98.00 86 ILE A N 1
ATOM 633 C CA . ILE A 1 86 ? 3.267 -1.771 3.512 1.00 98.00 86 ILE A CA 1
ATOM 634 C C . ILE A 1 86 ? 3.512 -3.282 3.476 1.00 98.00 86 ILE A C 1
ATOM 636 O O . ILE A 1 86 ? 4.135 -3.822 4.389 1.00 98.00 86 ILE A O 1
ATOM 640 N N . LEU A 1 87 ? 3.059 -3.951 2.416 1.00 97.38 87 LEU A N 1
ATOM 641 C CA . LEU A 1 87 ? 3.324 -5.370 2.151 1.00 97.38 87 LEU A CA 1
ATOM 642 C C . LEU A 1 87 ? 4.175 -5.493 0.881 1.00 97.38 87 LEU A C 1
ATOM 644 O O . LEU A 1 87 ? 3.858 -4.859 -0.128 1.00 97.38 87 LEU A O 1
ATOM 648 N N . TYR A 1 88 ? 5.254 -6.276 0.910 1.00 93.38 88 TYR A N 1
ATOM 649 C CA . TYR A 1 88 ? 6.235 -6.312 -0.178 1.00 93.38 88 TYR A CA 1
ATOM 650 C C . TYR A 1 88 ? 6.578 -7.708 -0.678 1.00 93.38 88 TYR A C 1
ATOM 652 O O . TYR A 1 88 ? 6.545 -8.659 0.134 1.00 93.38 88 TYR A O 1
#

Organism: NCBI:txid415015

Radius of gyration: 25.07 Å; chains: 1; bounding box: 55×28×69 Å

Secondary structure (DSSP, 8-state):
-HHHHHHHHHHHHHSTT------------GGGSEEEEESSHHHHHHHHHHHGGGEEEEESSPTT--TTT----HHHHHHHHH-SEEE-